Protein AF-A0A423GV41-F1 (afdb_monomer_lite)

pLDDT: mea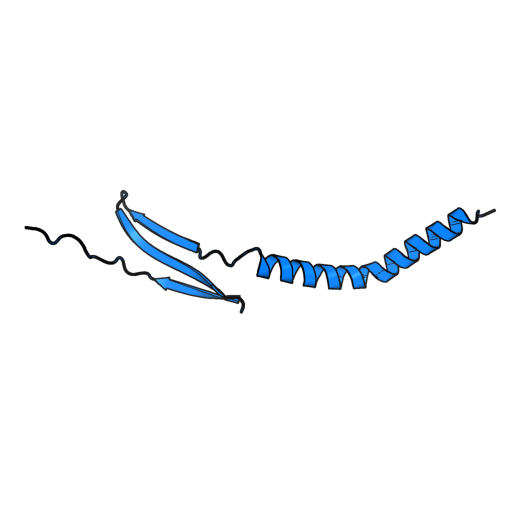n 74.51, std 15.4, range [38.47, 93.88]

Organism: NCBI:txid930166

Radius of gyration: 27.54 Å; chains: 1; bounding box: 40×21×94 Å

Structure (mmCIF, N/CA/C/O backbone):
data_AF-A0A423GV41-F1
#
_entry.id   AF-A0A423GV41-F1
#
loop_
_atom_site.group_PDB
_atom_site.id
_atom_site.type_symbol
_atom_site.label_atom_id
_atom_site.label_alt_id
_atom_site.label_comp_id
_atom_site.label_asym_id
_atom_site.label_entity_id
_atom_site.label_seq_id
_atom_site.pdbx_PDB_ins_code
_atom_site.Cartn_x
_atom_site.Cartn_y
_atom_site.Cartn_z
_atom_site.occupancy
_atom_site.B_iso_or_equiv
_atom_site.auth_seq_id
_atom_site.auth_comp_id
_atom_site.auth_asym_id
_atom_site.auth_atom_id
_atom_site.pdbx_PDB_model_num
ATOM 1 N N . MET A 1 1 ? 22.311 10.309 -36.943 1.00 78.38 1 MET A N 1
ATOM 2 C CA . MET A 1 1 ? 21.944 8.891 -37.133 1.00 78.38 1 MET A CA 1
ATOM 3 C C . MET A 1 1 ? 21.660 8.337 -35.752 1.00 78.38 1 MET A C 1
ATOM 5 O O . MET A 1 1 ? 22.486 8.561 -34.877 1.00 78.38 1 MET A O 1
ATOM 9 N N . TRP A 1 2 ? 20.481 7.764 -35.518 1.00 81.56 2 TRP A N 1
ATOM 10 C CA . TRP A 1 2 ? 20.167 7.194 -34.204 1.00 81.56 2 TRP A CA 1
ATOM 11 C C . TRP A 1 2 ? 21.010 5.941 -34.003 1.00 81.56 2 TRP A C 1
ATOM 13 O O . TRP A 1 2 ? 21.153 5.145 -34.931 1.00 81.56 2 TRP A O 1
ATOM 23 N N . THR A 1 3 ? 21.603 5.800 -32.823 1.00 91.31 3 THR A N 1
ATOM 24 C CA . THR A 1 3 ? 22.397 4.619 -32.494 1.00 91.31 3 THR A CA 1
ATOM 25 C C . THR A 1 3 ? 21.485 3.505 -31.991 1.00 91.31 3 THR A C 1
ATOM 27 O O . THR A 1 3 ? 20.392 3.754 -31.483 1.00 91.31 3 THR A O 1
ATOM 30 N N . GLU A 1 4 ? 21.930 2.254 -32.096 1.00 89.81 4 GLU A N 1
ATOM 31 C CA . GLU A 1 4 ? 21.173 1.095 -31.596 1.00 89.81 4 GLU A CA 1
ATOM 32 C C . GLU A 1 4 ? 20.825 1.224 -30.103 1.00 89.81 4 GLU A C 1
ATOM 34 O O . GLU A 1 4 ? 19.763 0.784 -29.661 1.00 89.81 4 GLU A O 1
ATOM 39 N N . LYS A 1 5 ? 21.683 1.906 -29.331 1.00 89.56 5 LYS A N 1
ATOM 40 C CA . LYS A 1 5 ? 21.442 2.213 -27.917 1.00 89.56 5 LYS A CA 1
ATOM 41 C C . LYS A 1 5 ? 20.243 3.139 -27.722 1.00 89.56 5 LYS A C 1
ATOM 43 O O . LYS A 1 5 ? 19.452 2.900 -26.815 1.00 89.56 5 LYS A O 1
ATOM 48 N N . ASP A 1 6 ? 20.082 4.151 -28.570 1.00 90.12 6 ASP A N 1
ATOM 49 C CA . ASP A 1 6 ? 18.970 5.107 -28.474 1.00 90.12 6 ASP A CA 1
ATOM 50 C C . ASP A 1 6 ? 17.626 4.408 -28.716 1.00 90.12 6 ASP A C 1
ATOM 52 O O . ASP A 1 6 ? 16.644 4.651 -28.014 1.00 90.12 6 ASP A O 1
ATOM 56 N N . ILE A 1 7 ? 17.608 3.468 -29.664 1.00 91.94 7 ILE A N 1
ATOM 57 C CA . ILE A 1 7 ? 16.432 2.655 -29.992 1.00 91.94 7 ILE A CA 1
ATOM 58 C C . ILE A 1 7 ? 16.096 1.702 -28.836 1.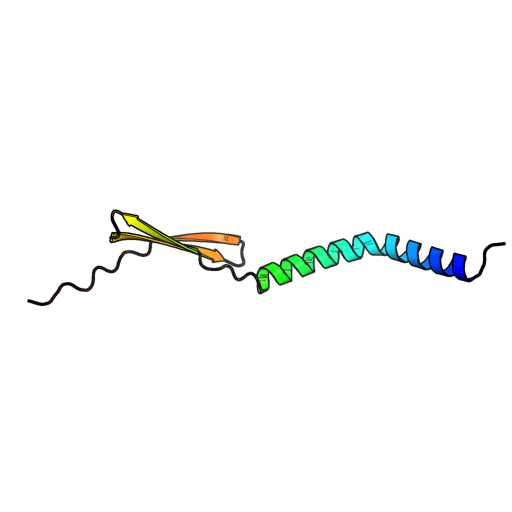00 91.94 7 ILE A C 1
ATOM 60 O O . ILE A 1 7 ? 14.930 1.582 -28.455 1.00 91.94 7 ILE A O 1
ATOM 64 N N . ALA A 1 8 ? 17.106 1.063 -28.237 1.00 92.56 8 ALA A N 1
ATOM 65 C CA . ALA A 1 8 ? 16.913 0.167 -27.099 1.00 92.56 8 ALA A CA 1
ATOM 66 C C . ALA A 1 8 ? 16.330 0.899 -25.878 1.00 92.56 8 ALA A C 1
ATOM 68 O O . ALA A 1 8 ? 15.373 0.418 -25.272 1.00 92.56 8 ALA A O 1
ATOM 69 N N . TRP A 1 9 ? 16.849 2.087 -25.549 1.00 93.88 9 TRP A N 1
ATOM 70 C CA . TRP A 1 9 ? 16.313 2.908 -24.460 1.00 93.88 9 TRP A CA 1
ATOM 71 C C . TRP A 1 9 ? 14.879 3.358 -24.730 1.00 93.88 9 TRP A C 1
ATOM 73 O O . TRP A 1 9 ? 14.036 3.261 -23.839 1.00 93.88 9 TRP A O 1
ATOM 83 N N . ALA A 1 10 ? 14.574 3.791 -25.956 1.00 91.62 10 ALA A N 1
ATOM 84 C CA . ALA A 1 10 ? 13.222 4.189 -26.336 1.00 91.62 10 ALA A CA 1
ATOM 85 C C . ALA A 1 10 ? 12.216 3.036 -26.181 1.00 91.62 10 ALA A C 1
ATOM 87 O O . ALA A 1 10 ? 11.136 3.234 -25.622 1.00 91.62 10 ALA A O 1
ATOM 88 N N . ALA A 1 11 ? 12.584 1.823 -26.604 1.00 90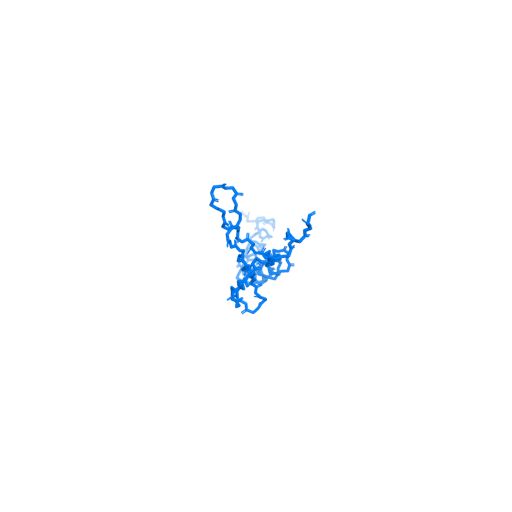.88 11 ALA A N 1
ATOM 89 C CA . ALA A 1 11 ? 11.751 0.634 -26.430 1.00 90.88 11 ALA A CA 1
ATOM 90 C C . ALA A 1 11 ? 11.528 0.297 -24.946 1.00 90.88 11 ALA A C 1
ATOM 92 O O . ALA A 1 11 ? 10.408 -0.023 -24.539 1.00 90.88 11 ALA A O 1
ATOM 93 N N . LEU A 1 12 ? 12.572 0.429 -24.122 1.00 93.06 12 LEU A N 1
ATOM 94 C CA . LEU A 1 12 ? 12.490 0.213 -22.679 1.00 93.06 12 LEU A CA 1
ATOM 95 C C . LEU A 1 12 ? 11.521 1.208 -22.023 1.00 93.06 12 LEU A C 1
ATOM 97 O O . LEU A 1 12 ? 10.593 0.788 -21.332 1.00 93.06 12 LEU A O 1
ATOM 101 N N . TYR A 1 13 ? 11.658 2.509 -22.299 1.00 93.62 13 TYR A N 1
ATOM 102 C CA . TYR A 1 13 ? 10.749 3.529 -21.765 1.00 93.62 13 TYR A CA 1
ATOM 103 C C . TYR A 1 13 ? 9.306 3.324 -22.229 1.00 93.62 13 TYR A C 1
ATOM 105 O O . TYR A 1 13 ? 8.386 3.418 -21.416 1.00 93.62 13 TYR A O 1
ATOM 113 N N . LEU A 1 14 ? 9.099 2.978 -23.502 1.00 93.00 14 LEU A N 1
ATOM 114 C CA . LEU A 1 14 ? 7.771 2.684 -24.035 1.00 93.00 14 LEU A CA 1
ATOM 115 C C . LEU A 1 14 ? 7.130 1.495 -23.304 1.00 93.00 14 LEU A C 1
ATOM 117 O O . LEU A 1 14 ? 5.974 1.574 -22.888 1.00 93.00 14 LEU A O 1
ATOM 121 N N . SER A 1 15 ? 7.889 0.415 -23.092 1.00 91.75 15 SER A N 1
ATOM 122 C CA . SER A 1 15 ? 7.402 -0.747 -22.343 1.00 91.75 15 SER A CA 1
ATOM 123 C C . SER A 1 15 ? 7.038 -0.383 -20.902 1.00 91.75 15 SER A C 1
ATOM 125 O O . SER A 1 15 ? 5.993 -0.807 -20.413 1.00 91.75 15 SER A O 1
ATOM 127 N N . LEU A 1 16 ? 7.828 0.477 -20.251 1.00 90.75 16 LEU A N 1
ATOM 128 C CA . LEU A 1 16 ? 7.573 0.928 -18.885 1.00 90.75 16 LEU A CA 1
ATOM 129 C C . LEU A 1 16 ? 6.274 1.739 -18.789 1.00 90.75 16 LEU A C 1
ATOM 131 O O . LEU A 1 16 ? 5.490 1.541 -17.864 1.00 90.75 16 LEU A O 1
ATOM 135 N N . ILE A 1 17 ? 6.026 2.613 -19.769 1.00 92.50 17 ILE A N 1
ATOM 136 C CA . ILE A 1 17 ? 4.804 3.425 -19.857 1.00 92.50 17 ILE A CA 1
ATOM 137 C C . ILE A 1 17 ? 3.576 2.531 -20.063 1.00 92.50 17 ILE A C 1
ATOM 139 O O . ILE A 1 17 ? 2.556 2.724 -19.403 1.00 92.50 17 ILE A O 1
ATOM 143 N N . LEU A 1 18 ? 3.675 1.525 -20.934 1.00 92.25 18 LEU A N 1
ATOM 144 C CA . LEU A 1 18 ? 2.581 0.582 -21.185 1.00 92.25 18 LEU A CA 1
ATOM 145 C C . LEU A 1 18 ? 2.297 -0.320 -19.975 1.00 92.25 18 LEU A C 1
ATOM 147 O O . LEU A 1 18 ? 1.141 -0.651 -19.708 1.00 92.25 18 LEU A O 1
ATOM 151 N N . LEU A 1 19 ? 3.332 -0.689 -19.215 1.00 92.50 19 LEU A N 1
ATOM 152 C CA . LEU A 1 19 ? 3.203 -1.486 -17.994 1.00 92.50 19 LEU A CA 1
ATOM 153 C C . LEU A 1 19 ? 2.753 -0.672 -16.774 1.00 92.50 19 LEU A C 1
ATOM 155 O O . LEU A 1 19 ? 2.167 -1.256 -15.863 1.00 92.50 19 LEU A O 1
ATOM 159 N N . ALA A 1 20 ? 2.956 0.648 -16.7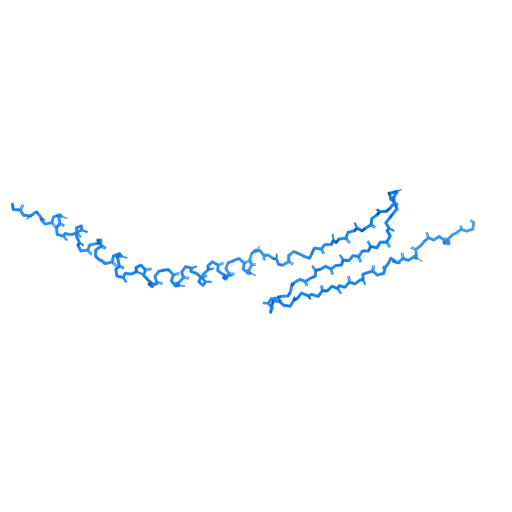52 1.00 90.19 20 ALA A N 1
ATOM 160 C CA . ALA A 1 20 ? 2.598 1.531 -15.638 1.00 90.19 20 ALA A CA 1
ATOM 161 C C . ALA A 1 20 ? 1.162 1.349 -15.085 1.00 90.19 20 ALA A C 1
ATOM 163 O O . ALA A 1 20 ? 0.997 1.238 -13.867 1.00 90.19 20 ALA A O 1
ATOM 164 N N . PRO A 1 21 ? 0.093 1.271 -15.906 1.00 90.94 21 PRO A N 1
ATOM 165 C CA . PRO A 1 21 ? -1.257 1.056 -15.379 1.00 90.94 21 PRO A CA 1
ATOM 166 C C . PRO A 1 21 ? -1.447 -0.332 -14.748 1.00 90.94 21 PRO A C 1
ATOM 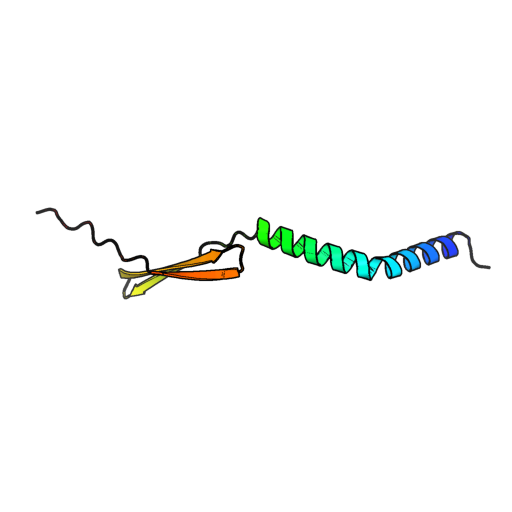168 O O . PRO A 1 21 ? -2.183 -0.469 -13.765 1.00 90.94 21 PRO A O 1
ATOM 171 N N . ALA A 1 22 ? -0.789 -1.365 -15.280 1.00 90.19 22 ALA A N 1
ATOM 172 C CA . ALA A 1 22 ? -0.850 -2.716 -14.727 1.00 90.19 22 ALA A CA 1
ATOM 173 C C . ALA A 1 22 ? -0.075 -2.809 -13.405 1.00 90.19 22 ALA A C 1
ATOM 175 O O . ALA A 1 22 ? -0.600 -3.330 -12.416 1.00 90.19 22 ALA A O 1
ATOM 176 N N . THR A 1 23 ? 1.131 -2.238 -13.357 1.00 91.75 23 THR A N 1
ATOM 177 C CA . THR A 1 23 ? 1.953 -2.196 -12.143 1.00 91.75 23 THR A CA 1
ATOM 178 C C . THR A 1 23 ? 1.286 -1.372 -11.047 1.00 91.75 23 THR A C 1
ATOM 180 O O . THR A 1 23 ? 1.286 -1.807 -9.900 1.00 91.75 23 THR A O 1
ATOM 183 N N . TYR A 1 24 ? 0.617 -0.259 -11.374 1.00 92.44 24 TYR A N 1
ATOM 184 C CA . TYR A 1 24 ? -0.161 0.514 -10.400 1.00 92.44 24 TYR A CA 1
ATOM 185 C C . TYR A 1 24 ? -1.306 -0.303 -9.784 1.00 92.44 24 TYR A C 1
ATOM 187 O O . TYR A 1 24 ? -1.468 -0.326 -8.561 1.00 92.44 24 TYR A O 1
ATOM 195 N N . LYS A 1 25 ? -2.095 -1.008 -10.609 1.00 89.88 25 LYS A N 1
ATOM 196 C CA . LYS A 1 25 ? -3.185 -1.867 -10.111 1.00 89.88 25 LYS A CA 1
ATOM 197 C C . LYS A 1 25 ? -2.652 -2.972 -9.202 1.00 89.88 25 LYS A C 1
ATOM 199 O O . LYS A 1 25 ? -3.208 -3.186 -8.125 1.00 89.88 25 LYS A O 1
ATOM 204 N N . PHE A 1 26 ? -1.573 -3.635 -9.613 1.00 92.56 26 PHE A N 1
ATOM 205 C CA . PHE A 1 26 ? -0.947 -4.691 -8.824 1.00 92.56 26 PHE A CA 1
ATOM 206 C C . PHE A 1 26 ? -0.392 -4.155 -7.502 1.00 92.56 26 PHE A C 1
ATOM 208 O O . PHE A 1 26 ? -0.736 -4.669 -6.440 1.00 92.56 26 PHE A O 1
ATOM 215 N N . ALA A 1 27 ? 0.386 -3.070 -7.550 1.00 91.50 27 ALA A N 1
ATOM 216 C CA . ALA A 1 27 ? 0.951 -2.426 -6.371 1.00 91.50 27 ALA A CA 1
ATOM 217 C C . ALA A 1 27 ? -0.146 -2.017 -5.382 1.00 91.50 27 ALA A C 1
ATOM 219 O O . ALA A 1 27 ? -0.026 -2.280 -4.191 1.00 91.50 27 ALA A O 1
ATOM 220 N N . ARG A 1 28 ? -1.262 -1.451 -5.857 1.00 87.81 28 ARG A N 1
ATOM 221 C CA . ARG A 1 28 ? -2.385 -1.062 -4.994 1.00 87.81 28 ARG A CA 1
ATOM 222 C C . ARG A 1 28 ? -2.975 -2.246 -4.224 1.00 87.81 28 ARG A C 1
ATOM 224 O O . ARG A 1 28 ? -3.260 -2.113 -3.035 1.00 87.81 28 ARG A O 1
ATOM 231 N N . VAL A 1 29 ? -3.175 -3.388 -4.882 1.00 86.50 29 VAL A N 1
ATOM 232 C CA . VAL A 1 29 ? -3.694 -4.602 -4.226 1.00 86.50 29 VAL A CA 1
ATOM 233 C C . VAL A 1 29 ? -2.654 -5.185 -3.276 1.00 86.50 29 VAL A C 1
ATOM 235 O O . VAL A 1 29 ? -2.991 -5.538 -2.150 1.00 86.50 29 VAL A O 1
ATOM 238 N N . PHE A 1 30 ? -1.392 -5.224 -3.696 1.00 88.12 30 PHE A N 1
ATOM 239 C CA . PHE A 1 30 ? -0.280 -5.720 -2.897 1.00 88.12 30 PHE A CA 1
ATOM 240 C C . PHE A 1 30 ? -0.079 -4.907 -1.615 1.00 88.12 30 PHE A C 1
ATOM 242 O O . PHE A 1 30 ? -0.042 -5.481 -0.532 1.00 88.12 30 PHE A O 1
ATOM 249 N N . PHE A 1 31 ? -0.047 -3.575 -1.703 1.00 84.00 31 PHE A N 1
ATOM 250 C CA . PHE A 1 31 ? 0.031 -2.708 -0.529 1.00 84.00 31 PHE A CA 1
ATOM 251 C C . PHE A 1 31 ? -1.195 -2.861 0.360 1.00 84.00 31 PHE A C 1
ATOM 253 O O . PHE A 1 31 ? -1.043 -2.975 1.569 1.00 84.00 31 PHE A O 1
ATOM 260 N N . ARG A 1 32 ? -2.406 -2.938 -0.208 1.00 80.94 32 ARG A N 1
ATOM 261 C CA . ARG A 1 32 ? -3.608 -3.208 0.590 1.00 80.94 32 ARG A CA 1
ATOM 262 C C . ARG A 1 32 ? -3.491 -4.534 1.341 1.00 80.94 32 ARG A C 1
ATOM 264 O O . ARG A 1 32 ? -3.848 -4.585 2.509 1.00 80.94 32 ARG A O 1
ATOM 271 N N . TYR A 1 33 ? -2.984 -5.578 0.694 1.00 81.94 33 TYR A N 1
ATOM 272 C CA . TYR A 1 33 ? -2.774 -6.881 1.316 1.00 81.94 33 TYR A CA 1
ATOM 273 C C . TYR A 1 33 ? -1.711 -6.832 2.416 1.00 81.94 33 TYR A C 1
ATOM 275 O O . TYR A 1 33 ? -1.955 -7.322 3.513 1.00 81.94 33 TYR A O 1
ATOM 283 N N . ILE A 1 34 ? -0.560 -6.209 2.150 1.00 80.75 34 ILE A N 1
ATOM 284 C CA . ILE A 1 34 ? 0.518 -6.049 3.131 1.00 80.75 34 ILE A CA 1
ATOM 285 C C . ILE A 1 34 ? 0.032 -5.247 4.329 1.00 80.75 34 ILE A C 1
ATOM 287 O O . ILE A 1 34 ? 0.183 -5.701 5.456 1.00 80.75 34 ILE A O 1
ATOM 291 N N . PHE A 1 35 ? -0.586 -4.090 4.110 1.00 73.12 35 PHE A N 1
ATOM 292 C CA . PHE A 1 35 ? -1.080 -3.276 5.210 1.00 73.12 35 PHE A CA 1
ATOM 293 C C . PHE A 1 35 ? -2.157 -4.015 6.000 1.00 73.12 35 PHE A C 1
ATOM 295 O O . PHE A 1 35 ? -2.065 -4.050 7.212 1.00 73.12 35 PHE A O 1
ATOM 302 N N . ASN A 1 36 ? -3.091 -4.710 5.353 1.00 69.19 36 ASN A N 1
ATOM 303 C CA . ASN A 1 36 ? -4.108 -5.478 6.075 1.00 69.19 36 ASN A CA 1
ATOM 304 C C . ASN A 1 36 ? -3.552 -6.720 6.799 1.00 69.19 36 ASN A C 1
ATOM 306 O O . ASN A 1 36 ? -4.202 -7.247 7.693 1.00 69.19 36 ASN A O 1
ATOM 310 N N . ARG A 1 37 ? -2.388 -7.237 6.385 1.00 66.88 37 ARG A N 1
ATOM 311 C CA . ARG A 1 37 ? -1.754 -8.417 6.990 1.00 66.88 37 ARG A CA 1
ATOM 312 C C . ARG A 1 37 ? -0.758 -8.062 8.095 1.00 66.88 37 ARG A C 1
ATOM 314 O O . ARG A 1 37 ? -0.605 -8.847 9.024 1.00 66.88 37 ARG A O 1
ATOM 321 N N . PHE A 1 38 ? -0.056 -6.938 7.967 1.00 63.22 38 PHE A N 1
ATOM 322 C CA . PHE A 1 38 ? 1.052 -6.559 8.849 1.00 63.22 38 PHE A CA 1
ATOM 323 C C . PHE A 1 38 ? 0.758 -5.339 9.718 1.00 63.22 38 PHE A C 1
ATOM 325 O O . PHE A 1 38 ? 1.260 -5.285 10.836 1.00 63.22 38 PHE A O 1
ATOM 332 N N . ILE A 1 39 ? -0.074 -4.395 9.262 1.00 57.81 39 ILE A N 1
ATOM 333 C CA . ILE A 1 39 ? -0.737 -3.472 10.187 1.00 57.81 39 ILE A CA 1
ATOM 334 C C . ILE A 1 39 ? -1.899 -4.279 10.744 1.00 57.81 39 ILE A C 1
ATOM 336 O O . ILE A 1 39 ? -3.015 -4.242 10.229 1.00 57.81 39 ILE A O 1
ATOM 340 N N . SER A 1 40 ? -1.574 -5.103 11.741 1.00 52.34 40 SER A N 1
ATOM 341 C CA . SER A 1 40 ? -2.562 -5.717 12.614 1.00 52.34 40 SER A CA 1
ATOM 342 C C . SER A 1 40 ? -3.562 -4.631 12.987 1.00 52.34 40 SER A C 1
ATOM 344 O O . SER A 1 40 ? -3.155 -3.506 13.285 1.00 52.34 40 SER A O 1
ATOM 346 N N . ASP A 1 41 ? -4.853 -4.947 12.939 1.00 58.38 41 ASP A N 1
ATOM 347 C CA . ASP A 1 41 ? -5.879 -4.154 13.600 1.00 58.38 41 ASP A CA 1
ATOM 348 C C . ASP A 1 41 ? -5.524 -4.153 15.096 1.00 58.38 41 ASP A C 1
ATOM 350 O O . ASP A 1 41 ? -5.964 -5.010 15.859 1.00 58.38 41 ASP A O 1
ATOM 354 N N . GLU A 1 42 ? -4.591 -3.287 15.494 1.00 58.50 42 GLU A N 1
ATOM 355 C CA . GLU A 1 42 ? -4.156 -3.162 16.871 1.00 58.50 42 GLU A CA 1
ATOM 356 C C . GLU A 1 42 ? -5.396 -2.760 17.648 1.00 58.50 42 GLU A C 1
ATOM 358 O O . GLU A 1 42 ? -6.001 -1.716 17.398 1.00 58.50 42 GLU A O 1
ATOM 363 N N . ASP A 1 43 ? -5.824 -3.656 18.532 1.00 60.12 43 ASP A N 1
ATOM 364 C CA . ASP A 1 43 ? -6.928 -3.419 19.437 1.00 60.12 43 ASP A CA 1
ATOM 365 C C . ASP A 1 43 ? -6.641 -2.126 20.207 1.00 60.12 43 ASP A C 1
ATOM 367 O O . ASP A 1 43 ? -5.804 -2.093 21.111 1.00 60.12 43 ASP A O 1
ATOM 371 N N . VAL A 1 44 ? -7.327 -1.040 19.849 1.00 65.38 44 VAL A N 1
ATOM 372 C CA . VAL A 1 44 ? -7.124 0.246 20.512 1.00 65.38 44 VAL A CA 1
ATOM 373 C C . VAL A 1 44 ? -7.866 0.186 21.836 1.00 65.38 44 VAL A C 1
ATOM 375 O O . VAL A 1 44 ? -9.098 0.149 21.881 1.00 65.38 44 VAL A O 1
ATOM 378 N N . ILE A 1 45 ? -7.113 0.163 22.931 1.00 71.06 45 ILE A N 1
ATOM 379 C CA . ILE A 1 45 ? -7.665 0.209 24.282 1.00 71.06 45 ILE A CA 1
ATOM 380 C C . ILE A 1 45 ? -7.652 1.663 24.745 1.00 71.06 45 ILE A C 1
ATOM 382 O O . ILE A 1 45 ? -6.597 2.234 25.010 1.00 71.06 45 ILE A O 1
ATOM 386 N N . VAL A 1 46 ? -8.835 2.256 24.870 1.00 75.94 46 VAL A N 1
ATOM 387 C CA . VAL A 1 46 ? -9.010 3.588 25.451 1.00 75.94 46 VAL A CA 1
ATOM 388 C C . VAL A 1 46 ? -9.316 3.425 26.93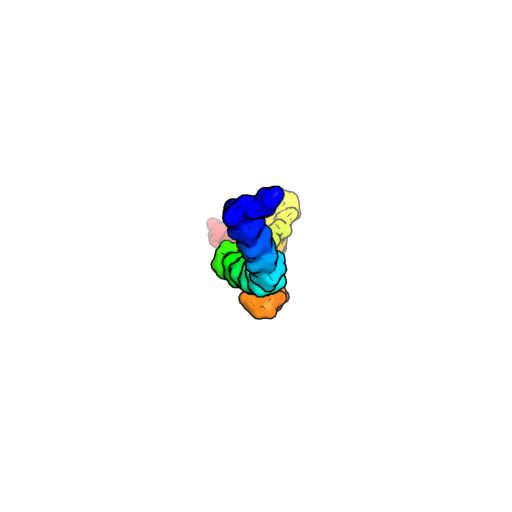5 1.00 75.94 46 VAL A C 1
ATOM 390 O O . VAL A 1 46 ? -10.297 2.779 27.311 1.00 75.94 46 VAL A O 1
ATOM 393 N N . ILE A 1 47 ? -8.462 4.002 27.776 1.00 79.81 47 ILE A N 1
ATOM 394 C CA . ILE A 1 47 ? -8.630 4.033 29.228 1.00 79.81 47 ILE A CA 1
ATOM 395 C C . ILE A 1 47 ? -9.050 5.446 29.614 1.00 79.81 47 ILE A C 1
ATOM 397 O O . ILE A 1 47 ? -8.307 6.399 29.386 1.00 79.81 47 ILE A O 1
ATOM 401 N N . TYR A 1 48 ? -10.229 5.582 30.213 1.00 77.62 48 TYR A N 1
ATOM 402 C CA . TYR A 1 48 ? -10.642 6.831 30.838 1.00 77.62 48 TYR A CA 1
ATOM 403 C C . TYR A 1 48 ? -10.263 6.775 32.311 1.00 77.62 48 TYR A C 1
ATOM 405 O O . TYR A 1 48 ? -10.640 5.839 33.018 1.00 77.62 48 TYR A O 1
ATOM 413 N N . ALA A 1 49 ? -9.507 7.772 32.763 1.00 77.94 49 ALA A N 1
ATOM 414 C CA . ALA A 1 49 ? -9.145 7.943 34.159 1.00 77.94 49 ALA A CA 1
ATOM 415 C C . ALA A 1 49 ? -9.512 9.355 34.618 1.00 77.94 49 ALA A C 1
ATOM 417 O O . ALA A 1 49 ? -9.294 10.328 33.896 1.00 77.94 49 ALA A O 1
ATOM 418 N N . GLN A 1 50 ? -10.056 9.461 35.825 1.00 76.25 50 GLN A N 1
ATOM 419 C CA . GLN A 1 50 ? -10.350 10.727 36.482 1.00 76.25 50 GLN A CA 1
ATOM 420 C C . GLN A 1 50 ? -9.582 10.756 37.802 1.00 76.25 50 GLN A C 1
ATOM 422 O O . GLN A 1 50 ? -9.681 9.829 38.600 1.00 76.25 50 GLN A O 1
ATOM 427 N N . ASN A 1 51 ? -8.767 11.793 38.013 1.00 81.31 51 ASN A N 1
ATOM 428 C CA . ASN A 1 51 ? -7.894 11.928 39.189 1.00 81.31 51 ASN A CA 1
ATOM 429 C C . ASN A 1 51 ? -6.968 10.715 39.431 1.00 81.31 51 ASN A C 1
ATOM 431 O O . ASN A 1 51 ? -6.712 10.341 40.569 1.00 81.31 51 ASN A O 1
ATOM 435 N N . GLY A 1 52 ? -6.489 10.073 38.359 1.00 74.38 52 GLY A N 1
ATOM 436 C CA . GLY A 1 52 ? -5.620 8.890 38.444 1.00 74.38 52 GLY A CA 1
ATOM 437 C C . GLY A 1 52 ? -6.349 7.567 38.708 1.00 74.38 52 GLY A C 1
ATOM 438 O O . GLY A 1 52 ? -5.722 6.516 38.630 1.00 74.38 52 GLY A O 1
ATOM 439 N N . VAL A 1 53 ? -7.664 7.594 38.949 1.00 76.81 53 VAL A N 1
ATOM 440 C CA . VAL A 1 53 ? -8.496 6.393 39.101 1.00 76.81 53 VAL A CA 1
ATOM 441 C C . VAL A 1 53 ? -9.143 6.055 37.762 1.00 76.81 53 VAL A C 1
ATOM 443 O O . VAL A 1 53 ? -9.768 6.905 37.126 1.00 76.81 53 VAL A O 1
ATOM 446 N N . MET A 1 54 ? -8.984 4.812 37.316 1.00 74.94 54 MET A N 1
ATOM 447 C CA . MET A 1 54 ? -9.563 4.315 36.069 1.00 74.94 54 MET A CA 1
ATOM 448 C C . MET A 1 54 ? -11.085 4.169 36.208 1.00 74.94 54 MET A C 1
ATOM 450 O O . MET A 1 54 ? -11.560 3.457 37.084 1.00 74.94 54 MET A O 1
ATOM 454 N N . THR A 1 55 ? -11.850 4.847 35.352 1.00 75.25 55 THR A N 1
ATOM 455 C CA . THR A 1 55 ? -13.322 4.901 35.415 1.00 75.25 55 THR A CA 1
ATOM 456 C C . THR A 1 55 ? -13.999 4.081 34.325 1.00 75.25 55 THR A C 1
ATOM 458 O O . THR A 1 55 ? -15.110 3.601 34.526 1.00 75.25 55 THR A O 1
ATOM 461 N N . SER A 1 56 ? -13.359 3.899 33.166 1.00 75.88 56 SER A N 1
ATOM 462 C CA . SER A 1 56 ? -13.857 2.990 32.128 1.00 75.88 56 SER A CA 1
ATOM 463 C C . SER A 1 56 ? -12.752 2.514 31.189 1.00 75.88 56 SER A C 1
ATOM 465 O O . SER A 1 56 ? -11.755 3.205 30.958 1.00 75.88 56 SER A O 1
ATOM 467 N N . LYS A 1 57 ? -12.945 1.315 30.631 1.00 77.44 57 LYS A N 1
ATOM 468 C CA . LYS A 1 57 ? -12.085 0.729 29.602 1.00 77.44 57 LYS A CA 1
ATOM 469 C C . LYS A 1 57 ? -12.921 0.426 28.370 1.00 77.44 57 LYS A C 1
ATOM 471 O O . LYS A 1 57 ? -13.875 -0.346 28.434 1.00 77.44 57 LYS A O 1
ATOM 476 N N . ILE A 1 58 ? -12.558 1.010 27.237 1.00 77.56 58 ILE A N 1
ATOM 477 C CA . ILE A 1 58 ? -13.205 0.720 25.959 1.00 77.56 58 ILE A CA 1
ATOM 478 C C . ILE A 1 58 ? -12.188 0.034 25.064 1.00 77.56 58 ILE A C 1
ATOM 480 O O . ILE A 1 58 ? -11.118 0.578 24.802 1.00 77.56 58 ILE A O 1
ATOM 484 N N . LYS A 1 59 ? -12.532 -1.158 24.582 1.00 73.50 59 LYS A N 1
ATOM 485 C CA . LYS A 1 59 ? -11.771 -1.839 23.539 1.00 73.50 59 LYS A CA 1
ATOM 486 C C . LYS A 1 59 ? -12.410 -1.527 22.194 1.00 73.50 59 LYS A C 1
ATOM 488 O O . LYS A 1 59 ? -13.597 -1.788 21.992 1.00 73.50 59 LYS A O 1
ATOM 493 N N . ILE A 1 60 ? -11.631 -0.954 21.289 1.00 69.25 60 ILE A N 1
ATOM 494 C CA . ILE A 1 60 ? -12.025 -0.727 19.904 1.00 69.25 60 ILE A CA 1
ATOM 495 C C . ILE A 1 60 ? -11.279 -1.759 19.069 1.00 69.25 60 ILE A C 1
ATOM 497 O O . ILE A 1 60 ? -10.092 -1.607 18.792 1.00 69.25 60 ILE A O 1
ATOM 501 N N . SER A 1 61 ? -11.992 -2.815 18.694 1.00 70.25 61 SER A N 1
ATOM 502 C CA . SER A 1 61 ? -11.477 -3.839 17.792 1.00 70.25 61 SER A CA 1
ATOM 503 C C . SER A 1 61 ? -11.985 -3.546 16.390 1.00 70.25 61 SER A C 1
ATOM 505 O O . SER A 1 61 ? -13.190 -3.360 16.168 1.00 70.25 61 SER A O 1
ATOM 507 N N . LYS A 1 62 ? -11.061 -3.490 15.438 1.00 61.91 62 LYS A N 1
ATOM 508 C CA . LYS A 1 62 ? -11.386 -3.438 14.019 1.00 61.91 62 LYS A CA 1
ATOM 509 C C . LYS A 1 62 ? -11.186 -4.840 13.457 1.00 61.91 62 LYS A C 1
ATOM 511 O O . LYS A 1 62 ? -10.189 -5.485 13.739 1.00 61.91 62 LYS A O 1
ATOM 516 N N . TYR A 1 63 ? -12.194 -5.344 12.760 1.00 62.41 63 TYR A N 1
ATOM 517 C CA . TYR A 1 63 ? -12.144 -6.674 12.162 1.00 62.41 63 TYR A CA 1
ATOM 518 C C . TYR A 1 63 ? -11.701 -6.572 10.704 1.00 62.41 63 TYR A C 1
ATOM 520 O O . TYR A 1 63 ? -11.943 -5.555 10.050 1.00 62.41 63 TYR A O 1
ATOM 528 N N . SER A 1 64 ? -11.170 -7.668 10.163 1.00 55.78 64 SER A N 1
ATOM 529 C CA . SER A 1 64 ? -10.723 -7.790 8.767 1.00 55.78 64 SER A CA 1
ATOM 530 C C . SER A 1 64 ? -11.794 -7.434 7.722 1.00 55.78 64 SER A C 1
ATOM 532 O O . SER A 1 64 ? -11.457 -7.066 6.597 1.00 55.78 64 SER A O 1
ATOM 534 N N . ASP A 1 65 ? -13.076 -7.484 8.101 1.00 64.56 65 ASP A N 1
ATOM 535 C CA . ASP A 1 65 ? -14.230 -7.073 7.285 1.00 64.56 65 ASP A CA 1
ATOM 536 C C . ASP A 1 65 ? -14.517 -5.555 7.331 1.00 64.56 65 ASP A C 1
ATOM 538 O O . ASP A 1 65 ? -15.510 -5.080 6.780 1.00 64.56 65 ASP A O 1
ATOM 542 N N . GLY A 1 66 ? -13.685 -4.768 8.018 1.00 58.34 66 GLY A N 1
ATOM 543 C CA . GLY A 1 66 ? -13.834 -3.317 8.171 1.00 58.34 66 GLY A CA 1
ATOM 544 C C . GLY A 1 66 ? -14.882 -2.883 9.201 1.00 58.34 66 GLY A C 1
ATOM 545 O O . GLY A 1 66 ? -15.101 -1.685 9.384 1.00 58.34 66 GLY A O 1
ATOM 546 N N . ARG A 1 67 ? -15.520 -3.830 9.898 1.00 66.00 67 ARG A N 1
ATOM 547 C CA . ARG A 1 67 ? -16.444 -3.536 11.001 1.00 66.00 67 ARG A CA 1
ATOM 548 C C . ARG A 1 67 ? -15.658 -3.052 12.217 1.00 66.00 67 ARG A C 1
ATOM 550 O O . ARG A 1 67 ? -14.674 -3.674 12.611 1.00 66.00 67 ARG A O 1
ATOM 557 N N . ILE A 1 68 ? -16.122 -1.959 12.817 1.00 62.22 68 ILE A N 1
ATOM 558 C CA . ILE A 1 68 ? -15.574 -1.405 14.057 1.00 62.22 68 ILE A CA 1
ATOM 559 C C . ILE A 1 68 ? -16.540 -1.775 15.179 1.00 62.22 68 ILE A C 1
ATOM 561 O O . ILE A 1 68 ? -17.696 -1.352 15.153 1.00 62.22 68 ILE A O 1
ATOM 565 N N . VAL A 1 69 ? -16.079 -2.556 16.155 1.00 67.19 69 VAL A N 1
ATOM 566 C CA . VAL A 1 69 ? -16.872 -2.916 17.336 1.00 67.19 69 VAL A CA 1
ATOM 567 C C . VAL A 1 69 ? -16.282 -2.212 18.546 1.00 67.19 69 VAL A C 1
ATOM 569 O O . VAL A 1 69 ? -15.082 -2.286 18.808 1.00 67.19 69 VAL A O 1
ATOM 572 N N . LYS A 1 70 ? -17.144 -1.502 19.274 1.00 62.84 70 LYS A N 1
ATOM 573 C CA . LYS A 1 70 ? -16.809 -0.896 20.560 1.00 62.84 70 LYS A CA 1
ATOM 574 C C . LYS A 1 70 ? -17.327 -1.816 21.651 1.00 62.84 70 LYS A C 1
ATOM 576 O O . LYS A 1 70 ? -18.537 -1.938 21.816 1.00 62.84 70 LYS A O 1
ATOM 581 N N . THR A 1 71 ? -16.418 -2.433 22.388 1.00 68.56 71 THR A N 1
ATOM 582 C CA . THR A 1 71 ? -16.769 -3.257 23.542 1.00 68.56 71 THR A CA 1
ATOM 583 C C . THR A 1 71 ? -16.434 -2.474 24.800 1.00 68.56 71 THR A C 1
ATOM 585 O O . THR A 1 71 ? -15.268 -2.150 25.046 1.00 68.56 71 THR A O 1
ATOM 588 N N . LEU A 1 72 ? -17.461 -2.142 25.586 1.00 64.06 72 LEU A N 1
ATOM 589 C CA . LEU A 1 72 ? -17.271 -1.642 26.943 1.00 64.06 72 LEU A CA 1
ATOM 590 C C . LEU A 1 72 ? -16.781 -2.820 27.786 1.00 64.06 72 LEU A C 1
ATOM 592 O O . LEU A 1 72 ? -17.497 -3.804 27.956 1.00 64.06 72 LEU A O 1
ATOM 596 N N . LEU A 1 73 ? -15.551 -2.734 28.276 1.00 67.06 73 LEU A N 1
ATOM 597 C CA . LEU A 1 73 ? -15.059 -3.658 29.283 1.00 67.06 73 LEU A CA 1
ATOM 598 C C . LEU A 1 73 ? -15.456 -3.052 30.629 1.00 67.06 73 LEU A C 1
ATOM 600 O O . LEU A 1 73 ? -14.924 -2.010 31.022 1.00 67.06 73 LEU A O 1
ATOM 604 N N . SER A 1 74 ? -16.440 -3.665 31.288 1.00 57.16 74 SER A N 1
ATOM 605 C CA . SER A 1 74 ? -16.783 -3.346 32.674 1.00 57.16 74 SER A CA 1
ATOM 606 C C . SER A 1 74 ? -15.512 -3.406 33.520 1.00 57.16 74 SER A C 1
ATOM 608 O O . SER A 1 74 ? -14.704 -4.320 33.342 1.00 57.16 74 SER A O 1
ATOM 610 N N . LEU A 1 75 ? -15.302 -2.425 34.402 1.00 59.78 75 LEU A N 1
ATOM 611 C CA . LEU A 1 75 ? -14.269 -2.567 35.422 1.00 59.78 75 LEU A CA 1
ATOM 612 C C . LEU A 1 75 ? -14.694 -3.718 36.323 1.00 59.78 75 LEU A C 1
ATOM 614 O O . LEU A 1 75 ? -15.720 -3.618 36.992 1.00 59.78 75 LEU A O 1
ATOM 618 N N . ASP A 1 76 ? -13.928 -4.801 36.291 1.00 51.66 76 ASP A N 1
ATOM 619 C CA . ASP A 1 76 ? -14.091 -5.897 37.229 1.00 51.66 76 ASP A CA 1
ATOM 620 C C . ASP A 1 76 ? -13.769 -5.344 38.617 1.00 51.66 76 ASP A C 1
ATOM 622 O O . ASP A 1 76 ? -12.619 -5.048 38.949 1.00 51.66 76 ASP A O 1
ATOM 626 N N . SER A 1 77 ? -14.812 -5.078 39.396 1.00 48.06 77 SER A N 1
ATOM 627 C CA . SER A 1 77 ? -14.694 -4.712 40.797 1.00 48.06 77 SER A CA 1
ATOM 628 C C . SER A 1 77 ? -14.551 -5.990 41.619 1.00 48.06 77 SER A C 1
ATOM 630 O O . SER A 1 77 ? -15.423 -6.322 42.416 1.00 48.06 77 SER A O 1
ATOM 632 N N . GLU A 1 78 ? -13.454 -6.713 41.424 1.00 49.41 78 GLU A N 1
ATOM 633 C CA . GLU A 1 78 ? -12.997 -7.742 42.352 1.00 49.41 78 GLU A CA 1
ATOM 634 C C . GLU A 1 78 ? -11.596 -7.362 42.822 1.00 49.41 78 GLU A C 1
ATOM 636 O O . GLU A 1 78 ? -10.616 -7.615 42.137 1.00 49.41 78 GLU A O 1
ATOM 641 N N . THR A 1 79 ? -11.538 -6.651 43.952 1.00 41.69 79 THR A N 1
ATOM 642 C CA . THR A 1 79 ? -10.725 -6.979 45.143 1.00 41.69 79 THR A CA 1
ATOM 643 C C . THR A 1 79 ? -10.757 -5.796 46.115 1.00 41.69 79 THR A C 1
ATOM 645 O O . THR A 1 79 ? -9.887 -4.931 46.107 1.00 41.69 79 THR A O 1
ATOM 648 N N . HIS A 1 80 ? -11.783 -5.767 46.964 1.00 38.47 80 HIS A N 1
ATOM 649 C CA . HIS A 1 80 ? -11.637 -5.338 48.358 1.00 38.47 80 HIS A CA 1
ATOM 650 C C . HIS A 1 80 ? -12.648 -6.128 49.200 1.00 38.47 80 HIS A C 1
ATOM 652 O O . HIS A 1 80 ? -13.619 -5.610 49.743 1.00 38.47 80 HIS A O 1
ATOM 658 N N . LYS A 1 81 ? -12.444 -7.443 49.236 1.00 43.69 81 LYS A N 1
ATOM 659 C CA . LYS A 1 81 ? -12.665 -8.210 50.455 1.00 43.69 81 LYS A CA 1
ATOM 660 C C . LYS A 1 81 ? -11.266 -8.495 50.958 1.00 43.69 81 LYS A C 1
ATOM 662 O O . LYS A 1 81 ? -10.497 -9.080 50.211 1.00 43.69 81 LYS A O 1
ATOM 667 N N . ASP A 1 82 ? -10.917 -7.904 52.085 1.00 43.62 82 ASP A N 1
ATOM 668 C CA . ASP A 1 82 ? -10.392 -8.644 53.223 1.00 43.62 82 ASP A CA 1
ATOM 669 C C . ASP A 1 82 ? -10.501 -7.721 54.440 1.00 43.62 82 ASP A C 1
ATOM 671 O O . ASP A 1 82 ? -10.271 -6.510 54.351 1.00 43.62 82 ASP A O 1
ATOM 675 N N . GLU A 1 83 ? -11.034 -8.333 55.491 1.00 38.81 83 GLU A N 1
ATOM 676 C CA . GLU A 1 83 ? -11.398 -7.809 56.808 1.00 38.81 83 GLU A CA 1
ATOM 677 C C . GLU A 1 83 ? -10.197 -7.308 57.621 1.00 38.81 83 GLU A C 1
ATOM 679 O O . GLU A 1 83 ? -9.065 -7.799 57.404 1.00 38.81 83 GLU A O 1
#

Secondary structure (DSSP, 8-state):
---HHHHHHHHHHHHHHHHHHHHHHHHHHHHHHHHHHHS----EEEEEEETTEEEEEEEEEEPTTS-EEEEEE----------

Foldseek 3Di:
DDDPVNVVVVVVVVVCVVCVVVVVVVVVVVVVVCCLVPVQQPFDWDFDDDPNHTDWIWTFGQDSVRDTDIDTDPPPPPDDDDD

Sequence (83 aa):
MWTEKDIAWAALYLSLILLAPATYKFARVFFRYIFNRFISDEDVIVIYAQNGVMTSKIKISKYSDGRIVKTLLSLDSETHKDE